Protein AF-A0A7W1GQJ4-F1 (afdb_monomer)

Secondary structure (DSSP, 8-state):
-HHHHHHHHHHHHHHHHHHHHHHHHHHHHHHHHHHHHHGGGS--HHHHH-----SPPPPP-SHHHHHHHHHTT--TT-

Solvent-accessible surface area (backbone atoms only — not comparable to full-atom values): 4781 Å² total; per-residue (Å²): 110,73,69,62,53,54,58,49,49,55,54,50,49,60,53,50,52,53,54,51,52,52,51,53,51,50,50,51,50,51,52,53,49,52,47,62,74,46,44,85,78,46,89,46,71,62,65,71,68,65,53,70,72,87,64,86,76,79,79,72,88,49,74,68,45,39,55,48,24,51,77,69,74,44,75,68,87,117

Foldseek 3Di:
DVVVVVVVVVVVVVVVVVVVVVVVVVVVVVVVVVCVVCVVVPPPPCVVVPPPVPDDDDQDPDPVVLVVCVVVVHHSPD

Radius of gyration: 29.83 Å; Cα contacts (8 Å, |Δi|>4): 12; chains: 1; bounding box: 57×21×79 Å

pLDDT: mean 80.37, std 12.71, range [56.94, 98.31]

Sequence (78 aa):
DPDAVGAAAERANGSLWRWVTVGAGGALALVGFTGAVRGPGWPGLSRRYSRERSEPEPTPTGPEDLWRALDEGRDPSR

Mean predicted align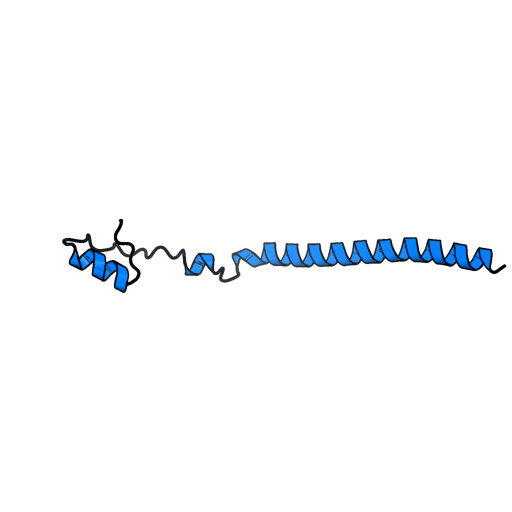ed error: 13.9 Å

Structure (mmCIF, N/CA/C/O backbone):
data_AF-A0A7W1GQJ4-F1
#
_entry.id   AF-A0A7W1GQJ4-F1
#
loop_
_atom_site.group_PDB
_atom_site.id
_atom_site.type_symbol
_atom_site.label_atom_id
_atom_site.label_alt_id
_atom_site.label_comp_id
_atom_site.label_asym_id
_atom_site.label_entity_id
_atom_site.label_seq_id
_atom_site.pdbx_PDB_ins_code
_atom_site.Cartn_x
_atom_site.Cartn_y
_atom_site.Cartn_z
_atom_site.occupancy
_atom_site.B_iso_or_equiv
_atom_site.auth_seq_id
_atom_site.auth_comp_id
_atom_site.auth_asym_id
_atom_site.auth_atom_id
_atom_site.pdbx_PDB_model_num
ATOM 1 N N . ASP A 1 1 ? 36.996 2.447 -33.402 1.00 81.56 1 ASP A N 1
ATOM 2 C CA . ASP A 1 1 ? 36.794 3.846 -33.010 1.00 81.56 1 ASP A CA 1
ATOM 3 C C . ASP A 1 1 ? 36.344 3.874 -31.549 1.00 81.56 1 ASP A C 1
ATOM 5 O O . ASP A 1 1 ? 35.249 3.389 -31.269 1.00 81.56 1 ASP A O 1
ATOM 9 N N . PRO A 1 2 ? 37.220 4.268 -30.609 1.00 82.06 2 PRO A N 1
ATOM 10 C CA . PRO A 1 2 ? 36.922 4.261 -29.174 1.00 82.06 2 PRO A CA 1
ATOM 11 C C . PRO A 1 2 ? 35.738 5.172 -28.806 1.00 82.06 2 PRO A C 1
ATOM 13 O O . PRO A 1 2 ? 34.984 4.841 -27.889 1.00 82.06 2 PRO A O 1
ATOM 16 N N . ASP A 1 3 ? 35.504 6.237 -29.573 1.00 86.81 3 ASP A N 1
ATOM 17 C CA . ASP A 1 3 ? 34.427 7.198 -29.321 1.00 86.81 3 ASP A CA 1
ATOM 18 C C . ASP A 1 3 ? 33.050 6.578 -29.613 1.00 86.81 3 ASP A C 1
ATOM 20 O O . ASP A 1 3 ? 32.077 6.776 -28.878 1.00 86.81 3 ASP A O 1
ATOM 24 N N . ALA A 1 4 ? 32.980 5.723 -30.639 1.00 87.50 4 ALA A N 1
ATOM 25 C CA . ALA A 1 4 ? 31.778 4.962 -30.971 1.00 87.50 4 ALA A CA 1
ATOM 26 C C . ALA A 1 4 ? 31.405 3.942 -29.876 1.00 87.50 4 ALA A C 1
ATOM 28 O O . ALA A 1 4 ? 30.221 3.738 -29.592 1.00 87.50 4 ALA A O 1
ATOM 29 N N . VAL A 1 5 ? 32.404 3.323 -29.236 1.00 87.88 5 VAL A N 1
ATOM 30 C CA . VAL A 1 5 ? 32.196 2.356 -28.144 1.00 87.88 5 VAL A CA 1
ATOM 31 C C . VAL A 1 5 ? 31.681 3.062 -26.886 1.00 87.88 5 VAL A C 1
ATOM 33 O O . VAL A 1 5 ? 30.717 2.592 -26.278 1.00 87.88 5 VAL A O 1
ATOM 36 N N . GLY A 1 6 ? 32.251 4.219 -26.532 1.00 85.94 6 GLY A N 1
ATOM 37 C CA . GLY A 1 6 ? 31.790 5.026 -25.395 1.00 85.94 6 GLY A CA 1
ATOM 38 C C . GLY A 1 6 ? 30.340 5.491 -25.553 1.00 85.94 6 GLY A C 1
ATOM 39 O O . GLY A 1 6 ? 29.513 5.293 -24.661 1.00 85.94 6 GLY A O 1
ATOM 40 N N . ALA A 1 7 ? 29.981 6.000 -26.734 1.00 85.0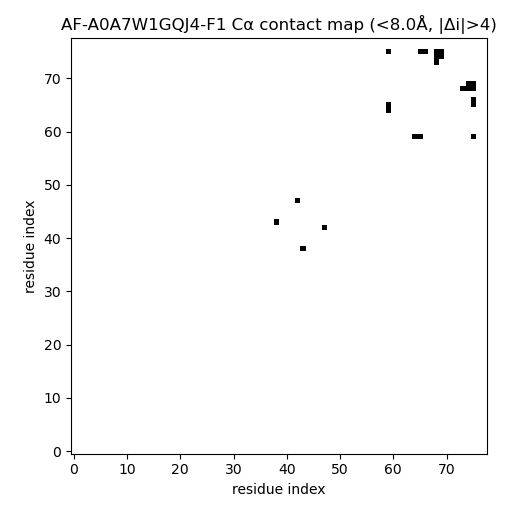0 7 ALA A N 1
ATOM 41 C CA . ALA A 1 7 ? 28.618 6.449 -27.009 1.00 85.00 7 ALA A CA 1
ATOM 42 C C . ALA A 1 7 ? 27.587 5.299 -26.987 1.00 85.00 7 ALA A C 1
ATOM 44 O O . ALA A 1 7 ? 26.412 5.506 -26.663 1.00 85.00 7 ALA A O 1
ATOM 45 N N . ALA A 1 8 ? 27.983 4.078 -27.358 1.00 82.94 8 ALA A N 1
ATOM 46 C CA . ALA A 1 8 ? 27.124 2.900 -27.237 1.00 82.94 8 ALA A CA 1
ATOM 47 C C . ALA A 1 8 ? 26.900 2.513 -25.764 1.00 82.94 8 ALA A C 1
ATOM 49 O O . ALA A 1 8 ? 25.766 2.216 -25.377 1.00 82.94 8 ALA A O 1
ATOM 50 N N . ALA A 1 9 ? 27.947 2.583 -24.937 1.00 81.62 9 ALA A N 1
ATOM 51 C CA . ALA A 1 9 ? 27.872 2.291 -23.508 1.00 81.62 9 ALA A CA 1
ATOM 52 C C . ALA A 1 9 ? 26.950 3.265 -22.756 1.00 81.62 9 ALA A C 1
ATOM 54 O O . ALA A 1 9 ? 26.124 2.824 -21.958 1.00 81.62 9 ALA A O 1
ATOM 55 N N . GLU A 1 10 ? 27.005 4.568 -23.048 1.00 84.69 10 GLU A N 1
ATOM 56 C CA . GLU A 1 10 ? 26.119 5.554 -22.408 1.00 84.69 10 GLU A CA 1
ATOM 57 C C . GLU A 1 10 ? 24.637 5.326 -22.736 1.00 84.69 10 GLU A C 1
ATOM 59 O O . GLU A 1 10 ? 23.781 5.382 -21.848 1.00 84.69 10 GLU A O 1
ATOM 64 N N . ARG A 1 11 ? 24.316 5.002 -23.998 1.00 80.94 11 ARG A N 1
ATOM 65 C CA . ARG A 1 11 ? 22.940 4.668 -24.409 1.00 80.94 11 ARG A CA 1
ATOM 66 C C . ARG A 1 11 ? 22.448 3.386 -23.745 1.00 80.94 11 ARG A C 1
ATOM 68 O O . ARG A 1 11 ? 21.306 3.338 -23.284 1.00 80.94 11 ARG A O 1
ATOM 75 N N . ALA A 1 12 ? 23.307 2.368 -23.677 1.00 80.25 12 ALA A N 1
ATOM 76 C CA . ALA A 1 12 ? 23.004 1.117 -22.995 1.00 80.25 12 ALA A CA 1
ATOM 77 C C . ALA A 1 12 ? 22.765 1.351 -21.497 1.00 80.25 12 ALA A C 1
ATOM 79 O O . ALA A 1 12 ? 21.762 0.883 -20.966 1.00 80.25 12 ALA A O 1
ATOM 80 N N . ASN A 1 13 ? 23.608 2.149 -20.837 1.00 85.75 13 ASN A N 1
ATOM 81 C CA . ASN A 1 13 ? 23.458 2.506 -19.427 1.00 85.75 13 ASN A CA 1
ATOM 82 C C . ASN A 1 13 ? 22.153 3.277 -19.162 1.00 85.75 13 ASN A C 1
ATOM 84 O O . ASN A 1 13 ? 21.406 2.944 -18.242 1.00 85.75 13 ASN A O 1
ATOM 88 N N . GLY A 1 14 ? 21.827 4.257 -20.011 1.00 79.81 14 GLY A N 1
ATOM 89 C CA . GLY A 1 14 ? 20.574 5.007 -19.913 1.00 79.81 14 GLY A CA 1
ATOM 90 C C . GLY A 1 14 ? 19.328 4.133 -20.102 1.00 79.81 14 GLY A C 1
ATOM 91 O O . GLY A 1 14 ? 18.312 4.353 -19.443 1.00 79.81 14 GLY A O 1
ATOM 92 N N . SER A 1 15 ? 19.399 3.120 -20.970 1.00 86.31 15 SER A N 1
ATOM 93 C CA . SER A 1 15 ? 18.328 2.133 -21.145 1.00 86.31 15 SER A CA 1
ATOM 94 C C . SER A 1 15 ? 18.234 1.174 -19.955 1.00 86.31 15 SER A C 1
ATOM 96 O O . SER A 1 15 ? 17.139 0.936 -19.445 1.00 86.31 15 SER A O 1
ATOM 98 N N . LEU A 1 16 ? 19.375 0.679 -19.468 1.00 91.62 16 LEU A N 1
ATOM 99 C CA . LEU A 1 16 ? 19.452 -0.269 -18.361 1.00 91.62 16 LEU A CA 1
ATOM 100 C C . LEU A 1 16 ? 18.878 0.331 -17.074 1.00 91.62 16 LEU A C 1
ATOM 102 O O . LEU A 1 16 ? 18.063 -0.303 -16.407 1.00 91.62 16 LEU A O 1
ATOM 106 N N . TRP A 1 17 ? 19.229 1.583 -16.769 1.00 90.44 17 TRP A N 1
ATOM 107 C CA . TRP A 1 17 ? 18.739 2.271 -15.577 1.00 90.44 17 TRP A CA 1
ATOM 108 C C . TRP A 1 17 ? 17.212 2.415 -15.557 1.00 90.44 17 TRP A C 1
ATOM 110 O O . TRP A 1 17 ? 16.595 2.244 -14.510 1.00 90.44 17 TRP A O 1
ATOM 120 N N . ARG A 1 18 ? 16.578 2.655 -16.715 1.00 93.12 18 ARG A N 1
ATOM 121 C CA . ARG A 1 18 ? 15.109 2.738 -16.822 1.00 93.12 18 ARG A CA 1
ATOM 122 C C . ARG A 1 18 ? 14.430 1.417 -16.472 1.00 93.12 18 ARG A C 1
ATOM 124 O O . ARG A 1 18 ? 13.415 1.415 -15.786 1.00 93.12 18 ARG A O 1
ATOM 131 N N . TRP A 1 19 ? 14.982 0.292 -16.919 1.00 94.25 19 TRP A N 1
ATOM 132 C CA . TRP A 1 19 ? 14.428 -1.021 -16.586 1.00 94.25 19 TRP A CA 1
ATOM 133 C C . TRP A 1 19 ? 14.622 -1.367 -15.111 1.00 94.25 19 TRP A C 1
ATOM 135 O O . TRP A 1 19 ? 13.710 -1.909 -14.490 1.00 94.25 19 TRP A O 1
ATOM 145 N N . VAL A 1 20 ? 15.767 -0.992 -14.532 1.00 95.81 20 VAL A N 1
ATOM 146 C CA . VAL A 1 20 ? 16.027 -1.156 -13.095 1.00 95.81 20 VAL A CA 1
ATOM 147 C C . VAL A 1 20 ? 15.024 -0.358 -12.262 1.00 95.81 20 VAL A C 1
ATOM 149 O O . VAL A 1 20 ? 14.431 -0.911 -11.337 1.00 95.81 20 VAL A O 1
ATOM 152 N N . THR A 1 21 ? 14.778 0.913 -12.594 1.00 95.75 21 THR A N 1
ATOM 153 C CA . THR A 1 21 ? 13.837 1.750 -11.834 1.00 95.75 21 THR A CA 1
ATOM 154 C C . THR A 1 21 ? 12.392 1.284 -11.980 1.00 95.75 21 THR A C 1
ATOM 156 O O . THR A 1 21 ? 11.678 1.219 -10.979 1.00 95.75 21 THR A O 1
ATOM 159 N N . VAL A 1 22 ? 11.965 0.894 -13.186 1.00 97.00 22 VAL A N 1
ATOM 160 C CA . VAL A 1 22 ? 10.629 0.317 -13.417 1.00 97.00 22 VAL A CA 1
ATOM 161 C C . VAL A 1 22 ? 10.458 -0.993 -12.647 1.00 97.00 22 VAL A C 1
ATOM 163 O O . VAL A 1 22 ? 9.439 -1.182 -11.984 1.00 97.00 22 VAL A O 1
ATOM 166 N N . GLY A 1 23 ? 11.462 -1.874 -12.674 1.00 97.81 23 GLY A N 1
ATOM 167 C CA . GLY A 1 23 ? 11.441 -3.135 -11.933 1.00 97.81 23 GLY A CA 1
ATOM 168 C C . GLY A 1 23 ? 11.365 -2.926 -10.419 1.00 97.81 23 GLY A C 1
ATOM 169 O O . GLY A 1 23 ? 10.514 -3.519 -9.756 1.00 97.81 23 GLY A O 1
ATOM 170 N N . ALA A 1 24 ? 12.201 -2.040 -9.872 1.00 97.44 24 ALA A N 1
ATOM 171 C CA . ALA A 1 24 ? 12.215 -1.727 -8.445 1.00 97.44 24 ALA A CA 1
ATOM 172 C C . ALA A 1 24 ? 10.907 -1.067 -7.981 1.00 97.44 24 ALA A C 1
ATOM 174 O O . ALA A 1 24 ? 10.327 -1.476 -6.975 1.00 97.44 24 ALA A O 1
ATOM 175 N N . GLY A 1 25 ? 10.406 -0.084 -8.737 1.00 98.00 25 GLY A N 1
ATOM 176 C CA . GLY A 1 25 ? 9.132 0.575 -8.452 1.00 98.00 25 GLY A CA 1
ATOM 177 C C . GLY A 1 25 ? 7.953 -0.396 -8.507 1.00 98.00 25 GLY A C 1
ATOM 178 O O . GLY A 1 25 ? 7.115 -0.400 -7.606 1.00 98.00 25 GLY A O 1
ATOM 179 N N . GLY A 1 26 ? 7.927 -1.276 -9.512 1.00 98.31 26 GLY A N 1
ATOM 180 C CA . GLY A 1 26 ? 6.928 -2.335 -9.630 1.00 98.31 26 GLY A CA 1
ATOM 181 C C . GLY A 1 26 ? 6.960 -3.310 -8.452 1.00 98.31 26 GLY A C 1
ATOM 182 O O . GLY A 1 26 ? 5.912 -3.620 -7.890 1.00 98.31 26 GLY A O 1
ATOM 183 N N . ALA A 1 27 ? 8.150 -3.741 -8.024 1.00 98.06 27 ALA A N 1
ATOM 184 C CA . ALA A 1 27 ? 8.306 -4.618 -6.865 1.00 98.06 27 ALA A CA 1
ATOM 185 C C . ALA A 1 27 ? 7.791 -3.963 -5.572 1.00 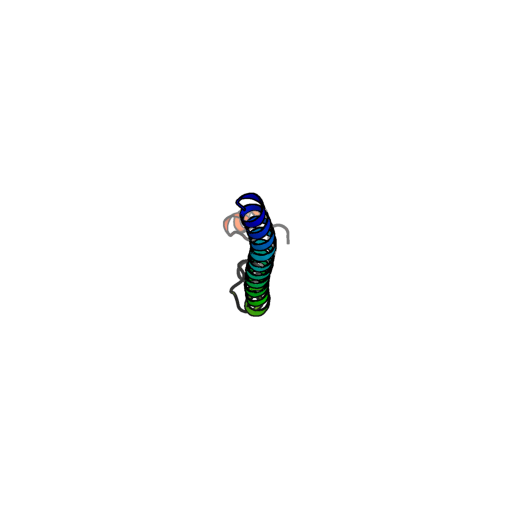98.06 27 ALA A C 1
ATOM 187 O O . ALA A 1 27 ? 7.031 -4.584 -4.829 1.00 98.06 27 ALA A O 1
ATOM 188 N N . LEU A 1 28 ? 8.138 -2.693 -5.329 1.00 98.00 28 LEU A N 1
ATOM 189 C CA . LEU A 1 28 ? 7.644 -1.937 -4.174 1.00 98.00 28 LEU A CA 1
ATOM 190 C C . LEU A 1 28 ? 6.121 -1.776 -4.201 1.00 98.00 28 LEU A C 1
ATOM 192 O O . LEU A 1 28 ? 5.466 -1.990 -3.181 1.00 98.00 28 LEU A O 1
ATOM 196 N N . ALA A 1 29 ? 5.549 -1.451 -5.363 1.00 97.69 29 ALA A N 1
ATOM 197 C CA . ALA A 1 29 ? 4.104 -1.341 -5.530 1.00 97.69 29 ALA A CA 1
ATOM 198 C C . ALA A 1 29 ? 3.400 -2.676 -5.248 1.00 97.69 29 ALA A C 1
ATOM 200 O O . ALA A 1 29 ? 2.378 -2.696 -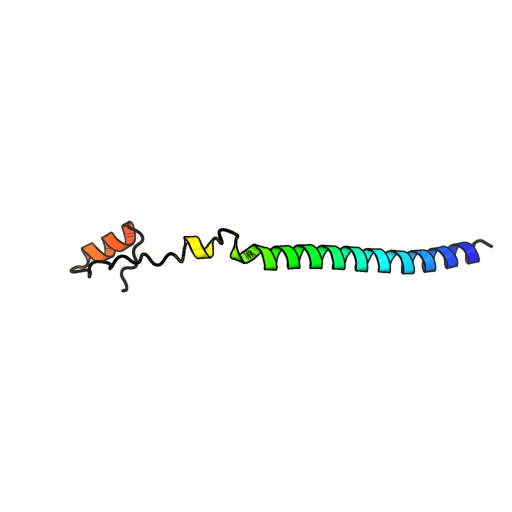4.565 1.00 97.69 29 ALA A O 1
ATOM 201 N N . LEU A 1 30 ? 3.969 -3.797 -5.705 1.00 97.81 30 LEU A N 1
ATOM 202 C CA . LEU A 1 30 ? 3.428 -5.132 -5.453 1.00 97.81 30 LEU A CA 1
ATOM 203 C C . LEU A 1 30 ? 3.438 -5.469 -3.955 1.00 97.81 30 LEU A C 1
ATOM 205 O O . LEU A 1 30 ? 2.436 -5.937 -3.414 1.00 97.81 30 LEU A O 1
ATOM 209 N N . VAL A 1 31 ? 4.547 -5.187 -3.264 1.00 96.19 31 VAL A N 1
ATOM 210 C CA . VAL A 1 31 ? 4.663 -5.392 -1.812 1.00 96.19 31 VAL A CA 1
ATOM 211 C C . VAL A 1 31 ? 3.648 -4.522 -1.071 1.00 96.19 31 VAL A C 1
ATOM 213 O O . VAL A 1 31 ? 2.882 -5.040 -0.260 1.00 96.19 31 VAL A O 1
ATOM 216 N N . GLY A 1 32 ? 3.563 -3.232 -1.404 1.00 93.31 32 GLY A N 1
ATOM 217 C CA . GLY A 1 32 ? 2.584 -2.316 -0.815 1.00 93.31 32 GLY A CA 1
ATOM 218 C C . GLY A 1 32 ? 1.140 -2.771 -1.043 1.00 93.31 32 GLY A C 1
ATOM 219 O O . GLY A 1 32 ? 0.347 -2.816 -0.103 1.00 93.31 32 GLY A O 1
ATOM 220 N N . PHE A 1 33 ? 0.813 -3.199 -2.263 1.00 95.31 33 PHE A N 1
ATOM 221 C CA . PHE A 1 33 ? -0.506 -3.720 -2.613 1.00 95.31 33 PHE A CA 1
ATOM 222 C C . PHE A 1 33 ? -0.845 -4.992 -1.828 1.00 95.31 33 PHE A C 1
ATOM 224 O O . PHE A 1 33 ? -1.918 -5.088 -1.236 1.00 95.31 33 PHE A O 1
ATOM 231 N N . THR A 1 34 ? 0.077 -5.958 -1.753 1.00 91.31 34 THR A N 1
ATOM 232 C CA . THR A 1 34 ? -0.148 -7.184 -0.969 1.00 91.31 34 THR A CA 1
ATOM 233 C C . THR A 1 34 ? -0.317 -6.902 0.522 1.00 91.31 34 THR A C 1
ATOM 235 O O . THR A 1 34 ? -1.158 -7.538 1.160 1.00 91.31 34 THR A O 1
ATOM 238 N N . GLY A 1 35 ? 0.424 -5.931 1.065 1.00 88.00 35 GLY A N 1
ATOM 239 C CA . GLY A 1 35 ? 0.262 -5.443 2.431 1.00 88.00 35 GLY A CA 1
ATOM 240 C C . GLY A 1 35 ? -1.111 -4.813 2.662 1.00 88.00 35 GLY A C 1
ATOM 241 O O . GLY A 1 35 ? -1.779 -5.157 3.632 1.00 88.00 35 GLY A O 1
ATOM 242 N N . ALA A 1 36 ? -1.584 -3.969 1.741 1.00 87.44 36 ALA A N 1
ATOM 243 C CA . ALA A 1 36 ? -2.907 -3.349 1.826 1.00 87.44 36 ALA A CA 1
ATOM 244 C C . ALA A 1 36 ? -4.045 -4.383 1.758 1.00 87.44 36 ALA A C 1
ATOM 246 O O . ALA A 1 36 ? -4.966 -4.340 2.571 1.00 87.44 36 ALA A O 1
ATOM 247 N N . VAL A 1 37 ? -3.955 -5.355 0.842 1.00 89.88 37 VAL A N 1
ATOM 248 C CA . VAL A 1 37 ? -4.966 -6.417 0.683 1.00 89.88 37 VAL A CA 1
ATOM 249 C C . VAL A 1 37 ? -4.996 -7.361 1.888 1.00 89.88 37 VAL A C 1
ATOM 251 O O . VAL A 1 37 ? -6.067 -7.800 2.302 1.00 89.88 37 VAL A O 1
ATOM 254 N N . ARG A 1 38 ? -3.838 -7.683 2.480 1.00 84.31 38 ARG A N 1
ATOM 255 C CA . ARG A 1 38 ? -3.758 -8.573 3.652 1.00 84.31 38 ARG A CA 1
ATOM 256 C C . ARG A 1 38 ? -3.926 -7.849 4.990 1.00 84.31 38 ARG A C 1
ATOM 258 O O . ARG A 1 38 ? -4.201 -8.513 5.986 1.00 84.31 38 ARG A O 1
ATOM 265 N N . GLY A 1 39 ? -3.819 -6.522 5.018 1.00 73.69 39 GLY A N 1
ATOM 266 C CA . GLY A 1 39 ? -3.884 -5.686 6.220 1.00 73.69 39 GLY A CA 1
ATOM 267 C C . GLY A 1 39 ? -5.104 -5.918 7.125 1.00 73.69 39 GLY A C 1
ATOM 268 O O . GLY A 1 39 ? -4.912 -6.029 8.335 1.00 73.69 39 GLY A O 1
ATOM 269 N N . PRO A 1 40 ? -6.337 -6.084 6.601 1.00 69.50 40 PRO A N 1
ATOM 270 C CA . PRO A 1 40 ? -7.519 -6.334 7.436 1.00 69.50 40 PRO A CA 1
ATOM 271 C C . PRO A 1 40 ? -7.475 -7.648 8.236 1.00 69.50 40 PRO A C 1
ATOM 273 O O . PRO A 1 40 ? -8.166 -7.770 9.248 1.00 69.50 40 PRO A O 1
ATOM 276 N N . GLY A 1 41 ? -6.691 -8.631 7.776 1.00 70.12 41 GLY A N 1
ATOM 277 C CA . GLY A 1 41 ? -6.503 -9.925 8.439 1.00 70.12 41 GLY A CA 1
ATOM 278 C C . 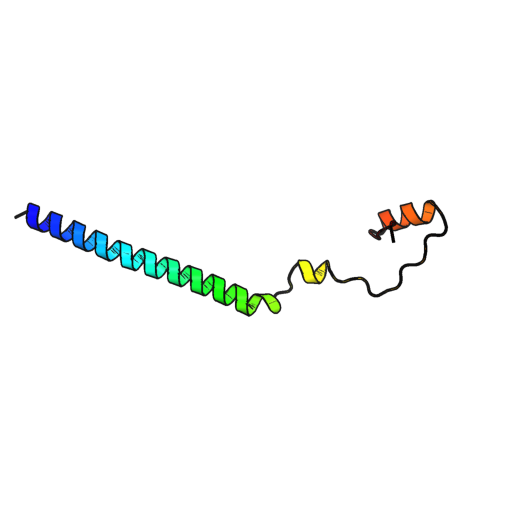GLY A 1 41 ? -5.313 -9.963 9.397 1.00 70.12 41 GLY A C 1
ATOM 279 O O . GLY A 1 41 ? -5.169 -10.921 10.155 1.00 70.12 41 GLY A O 1
ATOM 280 N N . TRP A 1 42 ? -4.457 -8.938 9.389 1.00 71.06 42 TRP A N 1
ATOM 281 C CA . TRP A 1 42 ? -3.382 -8.842 10.366 1.00 71.06 42 TRP A CA 1
ATOM 282 C C . TRP A 1 42 ? -3.990 -8.467 11.719 1.00 71.06 42 TRP A C 1
ATOM 284 O O . TRP A 1 42 ? -4.913 -7.648 11.769 1.00 71.06 42 TRP A O 1
ATOM 294 N N . PRO A 1 43 ? -3.498 -9.032 12.835 1.00 62.22 43 PRO A N 1
ATOM 295 C CA . PRO A 1 43 ? -3.823 -8.538 14.163 1.00 62.22 43 PRO A CA 1
ATOM 296 C C . PRO A 1 43 ? -3.229 -7.133 14.296 1.00 62.22 43 PRO A C 1
ATOM 298 O O . PRO A 1 43 ? -2.137 -6.948 14.825 1.00 62.22 43 PRO A O 1
ATOM 301 N N . GLY A 1 44 ? -3.927 -6.140 13.744 1.00 64.44 44 GLY A N 1
ATOM 302 C CA . GLY A 1 44 ? -3.525 -4.751 13.816 1.00 64.44 44 GLY A CA 1
ATOM 303 C C . GLY A 1 44 ? -3.397 -4.386 15.284 1.00 64.44 44 GLY A C 1
ATOM 304 O O . GLY A 1 44 ? -4.330 -4.624 16.054 1.00 64.44 44 GLY A O 1
ATOM 305 N N . LEU A 1 45 ? -2.249 -3.821 15.666 1.00 62.28 45 LEU A N 1
ATOM 306 C CA . LEU A 1 45 ? -2.010 -3.318 17.020 1.00 62.28 45 LEU A CA 1
ATOM 307 C C . LEU A 1 45 ? -3.219 -2.497 17.505 1.00 62.28 45 LEU A C 1
ATOM 309 O O . LEU A 1 45 ? -3.717 -2.723 18.601 1.00 62.28 45 LEU A O 1
ATOM 313 N N . SER A 1 46 ? -3.782 -1.658 16.628 1.00 59.00 46 SER A N 1
ATOM 314 C CA . SER A 1 46 ? -4.998 -0.878 16.886 1.00 59.00 46 SER A CA 1
ATOM 315 C C . SER A 1 46 ? -6.209 -1.725 17.303 1.00 59.00 46 SER A C 1
ATOM 317 O O . SER A 1 46 ? -6.860 -1.365 18.269 1.00 59.00 46 SER A O 1
ATOM 319 N N . ARG A 1 47 ? -6.510 -2.869 16.672 1.00 57.69 47 ARG A N 1
ATOM 320 C CA . ARG A 1 47 ? -7.683 -3.686 17.054 1.00 57.69 47 ARG A CA 1
ATOM 321 C C . ARG A 1 47 ? -7.546 -4.325 18.434 1.00 57.69 47 ARG A C 1
ATOM 323 O O . ARG A 1 47 ? -8.560 -4.626 19.055 1.00 57.69 47 ARG A O 1
ATOM 330 N N . ARG A 1 48 ? -6.317 -4.569 18.904 1.00 59.69 48 ARG A N 1
ATOM 331 C CA . ARG A 1 48 ? -6.075 -5.103 20.254 1.00 59.69 48 ARG A CA 1
ATOM 332 C C . ARG A 1 48 ? -6.218 -4.026 21.331 1.00 59.69 48 ARG A C 1
ATOM 334 O O . ARG A 1 48 ? -6.687 -4.358 22.412 1.00 59.69 48 ARG A O 1
ATOM 341 N N . TYR A 1 49 ? -5.878 -2.772 21.023 1.00 58.28 49 TYR A N 1
ATOM 342 C CA . TYR A 1 49 ? -6.023 -1.643 21.953 1.00 58.28 49 TYR A CA 1
ATOM 343 C C . TYR A 1 49 ? -7.397 -0.957 21.879 1.00 58.28 49 TYR A C 1
ATOM 345 O O . TYR A 1 49 ? -7.891 -0.487 22.893 1.00 58.28 49 TYR A O 1
ATOM 353 N N . SER A 1 50 ? -8.055 -0.959 20.716 1.00 58.09 50 SER A N 1
ATOM 354 C CA . SER A 1 50 ? -9.432 -0.479 20.515 1.00 58.09 50 SER A CA 1
ATOM 355 C C . SER A 1 50 ? -10.484 -1.547 20.813 1.00 58.09 50 SER A C 1
ATOM 357 O O . SER A 1 50 ? -11.627 -1.414 20.382 1.00 58.09 50 SER A O 1
ATOM 359 N N . ARG A 1 51 ? -10.138 -2.615 21.549 1.00 59.66 51 ARG A N 1
ATOM 360 C CA . ARG A 1 51 ? -11.172 -3.374 22.253 1.00 59.66 51 ARG A CA 1
ATOM 361 C C . ARG A 1 51 ? -11.709 -2.457 23.340 1.00 59.66 51 ARG A C 1
ATOM 363 O O . ARG A 1 51 ? -11.219 -2.460 24.464 1.00 59.66 51 ARG A O 1
ATOM 370 N N . GLU A 1 52 ? -12.695 -1.653 22.961 1.00 60.78 52 GLU A N 1
ATOM 371 C CA . GLU A 1 52 ? -13.675 -1.098 23.875 1.00 60.78 52 GLU A CA 1
ATOM 372 C C . GLU A 1 52 ? -14.102 -2.263 24.768 1.00 60.78 52 GLU A C 1
ATOM 374 O O . GLU A 1 52 ? -14.707 -3.228 24.292 1.00 60.78 52 GLU A O 1
ATOM 379 N N . ARG A 1 53 ? -13.664 -2.254 26.034 1.00 59.62 53 ARG A N 1
ATOM 380 C CA . ARG A 1 53 ? -14.204 -3.170 27.035 1.00 59.62 53 ARG A CA 1
ATOM 381 C C . ARG A 1 53 ? -15.707 -2.915 27.008 1.00 59.62 53 ARG A C 1
ATOM 383 O O . ARG A 1 53 ? -16.153 -1.855 27.419 1.00 59.62 53 ARG A O 1
ATOM 390 N N . SER A 1 54 ? -16.471 -3.850 26.450 1.00 57.41 54 SER A N 1
ATOM 391 C CA . SER A 1 54 ? -17.933 -3.759 26.368 1.00 57.41 54 SER A CA 1
ATOM 392 C C . SER A 1 54 ? -18.602 -3.957 27.733 1.00 57.41 54 SER A C 1
ATOM 394 O O . SER A 1 54 ? -19.823 -4.059 27.806 1.00 57.41 54 SER A O 1
ATOM 396 N N . GLU A 1 55 ? -17.815 -4.060 28.804 1.00 63.38 55 GLU A N 1
ATOM 397 C CA . GLU A 1 55 ? -18.316 -4.163 30.164 1.00 63.38 55 GLU A CA 1
ATOM 398 C C . GLU A 1 55 ? -18.615 -2.756 30.700 1.00 63.38 55 GLU A C 1
ATOM 400 O O . GLU A 1 55 ? -17.743 -1.887 30.624 1.00 63.38 55 GLU A O 1
ATOM 405 N N . PRO A 1 56 ? -19.832 -2.514 31.223 1.00 58.75 56 PRO A N 1
ATOM 406 C CA . PRO A 1 56 ? -20.164 -1.253 31.867 1.00 58.75 56 PRO A CA 1
ATOM 407 C C . PRO A 1 56 ? -19.226 -1.029 33.053 1.00 58.75 56 PRO A C 1
ATOM 409 O O . PRO A 1 56 ? -19.138 -1.872 33.948 1.00 58.75 56 PRO A O 1
ATOM 412 N N . GLU A 1 57 ? -18.523 0.099 33.057 1.00 66.81 57 GLU A N 1
ATOM 413 C CA . GLU A 1 57 ? -17.670 0.474 34.177 1.00 66.81 57 GLU A CA 1
ATOM 414 C C . GLU A 1 57 ? -18.542 0.994 35.337 1.00 66.81 57 GLU A C 1
ATOM 416 O O . GLU A 1 57 ? -19.480 1.761 35.095 1.00 66.81 57 GLU A O 1
ATOM 421 N N . PRO A 1 58 ? -18.302 0.563 36.591 1.00 69.50 58 PRO A N 1
ATOM 422 C CA . PRO A 1 58 ? -19.039 1.082 37.739 1.00 69.50 58 PRO A CA 1
ATOM 423 C C . PRO A 1 58 ? -18.794 2.588 37.902 1.00 69.50 58 PRO A C 1
ATOM 425 O O . PRO A 1 58 ? -17.652 3.041 37.861 1.00 69.50 58 PRO A O 1
ATOM 428 N N . THR A 1 59 ? -19.866 3.356 38.117 1.00 73.94 59 THR A N 1
ATOM 429 C CA . THR A 1 59 ? -19.788 4.805 38.344 1.00 73.94 59 THR A CA 1
ATOM 430 C C . THR A 1 59 ? -18.951 5.101 39.599 1.00 73.94 59 THR A C 1
ATOM 432 O O . THR A 1 59 ? -19.287 4.579 40.667 1.00 73.94 59 THR A O 1
ATOM 435 N N . PRO A 1 60 ? -17.889 5.927 39.511 1.00 75.75 60 PRO A N 1
ATOM 436 C CA . PRO A 1 60 ? -17.075 6.291 40.669 1.00 75.75 60 PRO A CA 1
ATOM 437 C C . PRO A 1 60 ? -17.935 7.004 41.717 1.00 75.75 60 PRO A C 1
ATOM 439 O O . PRO A 1 60 ? -18.645 7.956 41.388 1.00 75.75 60 PRO A O 1
ATOM 442 N N . THR A 1 61 ? -17.886 6.561 42.975 1.00 78.94 61 THR A N 1
ATOM 443 C CA . THR A 1 61 ? -18.704 7.150 44.054 1.00 78.94 61 THR A CA 1
ATOM 444 C C . THR A 1 61 ? -17.887 8.112 44.925 1.00 78.94 61 THR A C 1
ATOM 446 O O . THR A 1 61 ? -18.461 8.946 45.627 1.00 78.94 61 THR A O 1
ATOM 449 N N . GLY A 1 62 ? -16.552 8.057 44.834 1.00 83.81 62 GLY A N 1
ATOM 450 C CA . GLY A 1 62 ? -15.648 8.944 45.562 1.00 83.81 62 GLY A CA 1
ATOM 451 C C . GLY A 1 62 ? -14.253 9.102 44.933 1.00 83.81 62 GLY A C 1
ATOM 452 O O . GLY A 1 62 ? -13.919 8.435 43.951 1.00 83.81 62 GLY A O 1
ATOM 453 N N . PRO A 1 63 ? -13.416 10.011 45.474 1.00 83.19 63 PRO A N 1
ATOM 454 C CA . PRO A 1 63 ? -12.065 10.289 44.970 1.00 83.19 63 PRO A CA 1
ATOM 455 C C . PRO A 1 63 ? -11.144 9.061 44.935 1.00 83.19 63 PRO A C 1
ATOM 457 O O . PRO A 1 63 ? -10.304 8.929 44.050 1.00 83.19 63 PRO A O 1
ATOM 460 N N . GLU A 1 64 ? -11.296 8.157 45.896 1.00 85.00 64 GLU A N 1
ATOM 461 C CA . GLU A 1 64 ? -10.580 6.887 45.990 1.00 85.00 64 GLU A CA 1
ATOM 462 C C . GLU A 1 64 ? -10.844 5.958 44.800 1.00 85.00 64 GLU A C 1
ATOM 464 O O . GLU A 1 64 ? -9.933 5.244 44.376 1.00 85.00 64 GLU A O 1
ATOM 469 N N . ASP A 1 65 ? -12.047 6.000 44.225 1.00 83.56 65 ASP A N 1
ATOM 470 C CA . ASP A 1 65 ? -12.402 5.202 43.053 1.00 83.56 65 ASP A CA 1
ATOM 471 C C . ASP A 1 65 ? -11.715 5.733 41.791 1.00 83.56 65 ASP A C 1
ATOM 473 O O . ASP A 1 65 ? -11.329 4.943 40.931 1.00 83.56 65 ASP A O 1
ATOM 477 N N . LEU A 1 66 ? -11.487 7.051 41.704 1.00 83.56 66 LEU A N 1
ATOM 478 C CA . LEU A 1 66 ? -10.757 7.681 40.596 1.00 83.56 66 LEU A CA 1
ATOM 479 C C . LEU A 1 66 ? -9.272 7.300 40.620 1.00 83.56 66 LEU A C 1
ATOM 481 O O . LEU A 1 66 ? -8.698 6.954 39.588 1.00 83.56 66 LEU A O 1
ATOM 485 N N . TRP A 1 67 ? -8.651 7.313 41.803 1.00 85.19 67 TRP A N 1
ATOM 486 C CA . TRP A 1 67 ? -7.263 6.868 41.963 1.00 85.19 67 TRP A CA 1
ATOM 487 C C . TRP A 1 67 ? -7.114 5.368 41.705 1.00 85.19 67 TRP A C 1
ATOM 489 O O . TRP A 1 67 ? -6.164 4.945 41.051 1.00 85.19 67 TRP A O 1
ATOM 499 N N . ARG A 1 68 ? -8.089 4.566 42.143 1.00 84.75 68 ARG A N 1
ATOM 500 C CA . ARG A 1 68 ? -8.132 3.126 41.868 1.00 84.75 68 ARG A CA 1
ATOM 501 C C . ARG A 1 68 ? -8.333 2.822 40.383 1.00 84.75 68 ARG A C 1
ATOM 50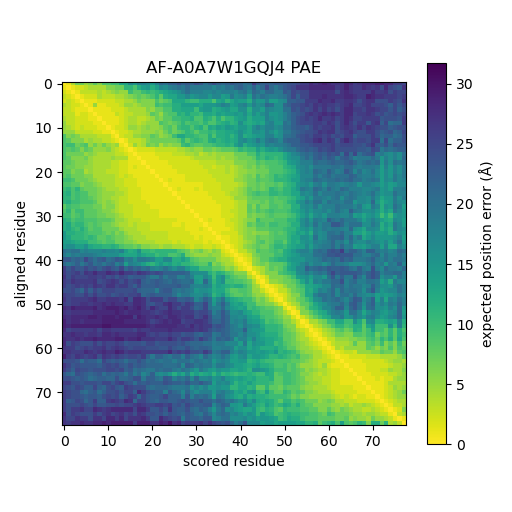3 O O . ARG A 1 68 ? -7.703 1.908 39.862 1.00 84.75 68 ARG A O 1
ATOM 510 N N . ALA A 1 69 ? -9.163 3.599 39.687 1.00 84.69 69 ALA A N 1
ATOM 511 C CA . ALA A 1 69 ? -9.337 3.486 38.242 1.00 84.69 69 ALA A CA 1
ATOM 512 C C . ALA A 1 69 ? -8.018 3.744 37.496 1.00 84.69 69 ALA A C 1
ATOM 514 O O . ALA A 1 69 ? -7.677 2.975 36.599 1.00 84.69 69 ALA A O 1
ATOM 515 N N . LEU A 1 70 ? -7.236 4.746 37.916 1.00 81.88 70 LEU A 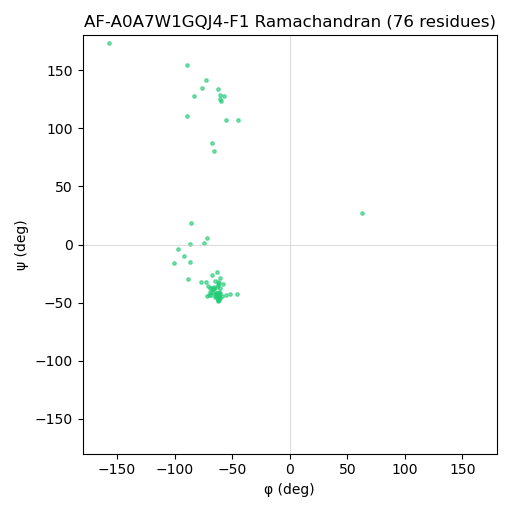N 1
ATOM 516 C CA . LEU A 1 70 ? -5.914 5.026 37.343 1.00 81.88 70 LEU A CA 1
ATOM 517 C C . LEU A 1 70 ? -4.922 3.871 37.545 1.00 81.88 70 LEU A C 1
ATOM 519 O O . LEU A 1 70 ? -4.258 3.476 36.587 1.00 81.88 70 LEU A O 1
ATOM 523 N N . ASP A 1 71 ? -4.862 3.295 38.748 1.00 84.81 71 ASP A N 1
ATOM 524 C CA . ASP A 1 71 ? -4.008 2.132 39.043 1.00 84.81 71 ASP A CA 1
ATOM 525 C C . ASP A 1 71 ? -4.399 0.893 38.217 1.00 84.81 71 ASP A C 1
ATOM 527 O O . ASP A 1 71 ? -3.549 0.097 37.817 1.00 84.81 71 ASP A O 1
ATOM 531 N N . GLU A 1 72 ? -5.687 0.741 37.908 1.00 84.25 72 GLU A N 1
ATOM 532 C CA . GLU A 1 72 ? -6.219 -0.352 37.090 1.00 84.25 72 GLU A CA 1
ATOM 533 C C . GLU A 1 72 ? -6.170 -0.067 35.574 1.00 84.25 72 GLU A C 1
ATOM 535 O O . GLU A 1 72 ? -6.603 -0.897 34.763 1.00 84.25 72 GLU A O 1
ATOM 540 N N . GLY A 1 73 ? -5.660 1.101 35.164 1.00 79.56 73 GLY A N 1
ATOM 541 C CA . GLY A 1 73 ? -5.633 1.534 33.765 1.00 79.56 73 GLY A CA 1
ATOM 542 C C . GLY A 1 73 ? -7.030 1.710 33.155 1.00 7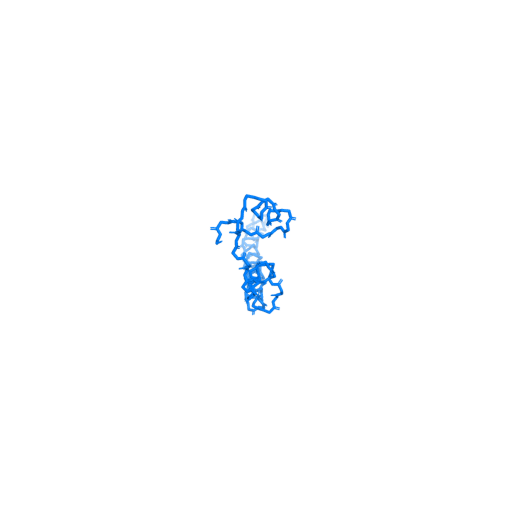9.56 73 GLY A C 1
ATOM 543 O O . GLY A 1 73 ? -7.216 1.510 31.950 1.00 79.56 73 GLY A O 1
ATOM 544 N N . ARG A 1 74 ? -8.030 2.007 33.988 1.00 77.44 74 ARG A N 1
ATOM 545 C CA . ARG A 1 74 ? -9.362 2.468 33.585 1.00 77.44 74 ARG A CA 1
ATOM 546 C C . ARG A 1 74 ? -9.366 3.999 33.476 1.00 77.44 74 ARG A C 1
ATOM 548 O O . ARG A 1 74 ? -8.522 4.667 34.067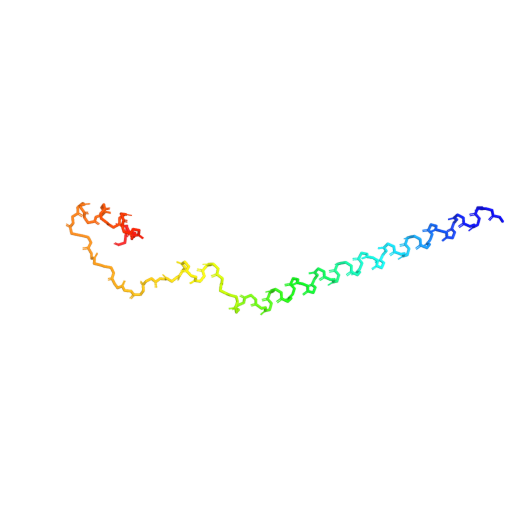 1.00 77.44 74 ARG A O 1
ATOM 555 N N . ASP A 1 75 ? -10.264 4.552 32.666 1.00 75.38 75 ASP A N 1
ATOM 556 C CA . ASP A 1 75 ? -10.342 5.998 32.426 1.00 75.38 75 ASP A CA 1
ATOM 557 C C . ASP A 1 75 ? -11.280 6.644 33.463 1.00 75.38 75 ASP A C 1
ATOM 559 O O . ASP A 1 75 ? -12.487 6.429 33.386 1.00 75.38 75 ASP A O 1
ATOM 563 N N . PRO A 1 76 ? -10.771 7.447 34.416 1.00 68.12 76 PRO A N 1
ATOM 564 C CA . PRO A 1 76 ? -11.582 8.028 35.488 1.00 68.12 76 PRO A CA 1
ATOM 565 C C . PRO A 1 76 ? -12.482 9.191 35.029 1.00 68.12 76 PRO A C 1
ATOM 567 O O . PRO A 1 76 ? -13.134 9.813 35.864 1.00 68.12 76 PRO A O 1
ATOM 570 N N . SER A 1 77 ? -12.475 9.550 33.739 1.00 69.88 77 SER A N 1
ATOM 571 C CA . SER A 1 77 ? -13.194 10.720 33.214 1.00 69.88 77 SER A CA 1
ATOM 572 C C . SER A 1 77 ? -14.569 10.425 32.598 1.00 69.88 77 SER A C 1
ATOM 574 O O . SER A 1 77 ? -15.249 11.373 32.194 1.00 69.88 77 SER A O 1
ATOM 576 N N . ARG A 1 78 ? -14.974 9.150 32.507 1.00 56.94 78 ARG A N 1
ATOM 577 C CA . ARG A 1 78 ? -16.262 8.722 31.933 1.00 56.94 78 ARG A CA 1
ATOM 578 C C . ARG A 1 78 ? -17.349 8.454 32.963 1.00 56.94 78 ARG A C 1
ATOM 580 O O . ARG A 1 78 ? -17.025 8.000 34.079 1.00 56.94 78 ARG A O 1
#